Protein AF-A0A286P3H5-F1 (afdb_monomer)

Nearest PDB structures (foldseek):
  5l8b-assembly4_V  TM=8.745E-01  e=6.178E-01  Rhodospirillum rubrum
  5l8b-assembly1_J  TM=8.787E-01  e=6.178E-01  Rhodospirillum rubrum
  5l8f-assembly1_C  TM=8.659E-01  e=7.468E-01  Rhodospirillum rubrum ATCC 11170
  5l8b-assembly1_E  TM=6.119E-01  e=4.503E-01  Rhodospirillum rubrum
  2rbd-assembly1_A  TM=9.149E-01  e=8.797E+00  Halalkalibacterium halodurans C-125

Radius of gyration: 22.31 Å; Cα contacts (8 Å, |Δi|>4): 146; chains: 1; bounding box: 86×31×48 Å

Organism: NCBI:txid1432792

Structure (mmCIF, N/CA/C/O backbone):
data_A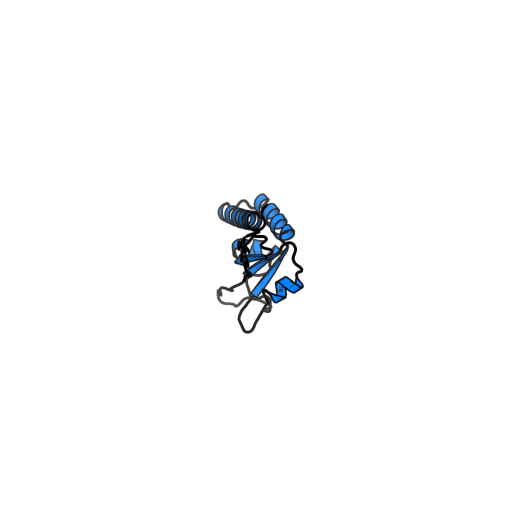F-A0A286P3H5-F1
#
_entry.id   AF-A0A286P3H5-F1
#
loop_
_atom_site.group_PDB
_atom_site.id
_atom_site.type_symbol
_atom_site.label_atom_id
_atom_site.label_alt_id
_atom_site.label_comp_id
_atom_site.label_asym_id
_atom_site.label_entity_id
_atom_site.label_seq_id
_atom_site.pdbx_PDB_ins_code
_atom_site.Cartn_x
_atom_site.Cartn_y
_atom_site.Cartn_z
_atom_site.occupancy
_atom_site.B_iso_or_equiv
_atom_site.auth_seq_id
_atom_site.auth_comp_id
_atom_site.auth_asym_id
_atom_site.auth_atom_id
_atom_site.pdbx_PDB_model_num
ATOM 1 N N . MET A 1 1 ? -66.984 -16.367 -30.288 1.00 39.75 1 MET A N 1
ATOM 2 C CA . MET A 1 1 ? -65.659 -17.028 -30.339 1.00 39.75 1 MET A CA 1
ATOM 3 C C . MET A 1 1 ? -64.670 -16.082 -29.665 1.00 39.75 1 MET A C 1
ATOM 5 O O . MET A 1 1 ? -64.320 -15.086 -30.267 1.00 39.75 1 MET A O 1
ATOM 9 N N . PHE A 1 2 ? -64.564 -16.066 -28.336 1.00 42.81 2 PHE A N 1
ATOM 10 C CA . PHE A 1 2 ? -63.685 -16.887 -27.485 1.00 42.81 2 PHE A CA 1
ATOM 11 C C . PHE A 1 2 ? -62.208 -16.930 -27.914 1.00 42.81 2 PHE A C 1
ATOM 13 O O . PHE A 1 2 ? -61.907 -17.508 -28.953 1.00 42.81 2 PHE A O 1
ATOM 20 N N . ARG A 1 3 ? -61.351 -16.483 -26.972 1.00 43.59 3 ARG A N 1
ATOM 21 C CA . ARG A 1 3 ? -59.887 -16.677 -26.826 1.00 43.59 3 ARG A CA 1
ATOM 22 C C . ARG A 1 3 ? -59.039 -15.642 -27.594 1.00 43.59 3 ARG A C 1
ATOM 24 O O . ARG A 1 3 ? -59.252 -15.450 -28.774 1.00 43.59 3 ARG A O 1
ATOM 31 N N . SER A 1 4 ? -58.109 -14.894 -27.001 1.00 47.81 4 SER A N 1
ATOM 32 C CA . SER A 1 4 ? -57.276 -15.182 -25.831 1.00 47.81 4 SER A CA 1
ATOM 33 C C . SER A 1 4 ? -56.904 -13.916 -25.054 1.00 47.81 4 SER A C 1
ATOM 35 O O . SER A 1 4 ? -56.415 -12.938 -25.609 1.00 47.81 4 SER A O 1
ATOM 37 N N . LEU A 1 5 ? -57.101 -14.010 -23.743 1.00 53.81 5 LEU A N 1
ATOM 38 C CA . LEU A 1 5 ? -56.488 -13.213 -22.692 1.00 53.81 5 LEU A CA 1
ATOM 39 C C . LEU A 1 5 ? -55.072 -13.773 -22.448 1.00 53.81 5 LEU A C 1
ATOM 41 O O . LEU A 1 5 ? -54.955 -14.928 -22.049 1.00 53.81 5 LEU A O 1
ATOM 45 N N . ILE A 1 6 ? -54.017 -12.995 -22.692 1.00 55.25 6 ILE A N 1
ATOM 46 C CA . ILE A 1 6 ? -52.644 -13.241 -22.199 1.00 55.25 6 ILE A CA 1
ATOM 47 C C . ILE A 1 6 ? -52.098 -11.843 -21.867 1.00 55.25 6 ILE A C 1
ATOM 49 O O . ILE A 1 6 ? -51.765 -11.082 -22.765 1.00 55.25 6 ILE A O 1
ATOM 53 N N . LEU A 1 7 ? -52.317 -11.306 -20.666 1.00 52.59 7 LEU A N 1
ATOM 54 C CA . LEU A 1 7 ? -51.535 -11.542 -19.446 1.00 52.59 7 LEU A CA 1
ATOM 55 C C . LEU A 1 7 ? -50.016 -11.481 -19.687 1.00 52.59 7 LEU A C 1
ATOM 57 O O . LEU A 1 7 ? -49.347 -12.506 -19.716 1.00 52.59 7 LEU A O 1
ATOM 61 N N . SER A 1 8 ? -49.475 -10.267 -19.800 1.00 54.78 8 SER A N 1
ATOM 62 C CA . SER A 1 8 ? -48.034 -10.020 -19.663 1.00 54.78 8 SER A CA 1
ATOM 63 C C . SER A 1 8 ? -47.781 -9.188 -18.409 1.00 54.78 8 SER A C 1
ATOM 65 O O . SER A 1 8 ? -47.544 -7.985 -18.467 1.00 54.78 8 SER A O 1
ATOM 67 N N . ILE A 1 9 ? -47.876 -9.858 -17.260 1.00 64.38 9 ILE A N 1
ATOM 68 C CA . ILE A 1 9 ? -47.246 -9.442 -16.005 1.00 64.38 9 ILE A CA 1
ATOM 69 C C . ILE A 1 9 ? -45.942 -10.236 -15.895 1.00 64.38 9 ILE A C 1
ATOM 71 O O . ILE A 1 9 ? -45.984 -11.449 -15.718 1.00 64.38 9 ILE A O 1
ATOM 75 N N . ALA A 1 10 ? -44.807 -9.547 -16.000 1.00 57.28 10 ALA A N 1
ATOM 76 C CA . ALA A 1 10 ? -43.493 -9.936 -15.469 1.00 57.28 10 ALA A CA 1
ATOM 77 C C . ALA A 1 10 ? -42.581 -8.704 -15.627 1.00 57.28 10 ALA A C 1
ATOM 79 O O . ALA A 1 10 ? -42.131 -8.393 -16.723 1.00 57.28 10 ALA A O 1
ATOM 80 N N . ILE A 1 11 ? -42.523 -7.790 -14.656 1.00 63.09 11 ILE A N 1
ATOM 81 C CA . ILE A 1 11 ? -41.584 -7.813 -13.522 1.00 63.09 11 ILE A CA 1
ATOM 82 C C . ILE A 1 11 ? -40.177 -8.249 -13.953 1.00 63.09 11 ILE A C 1
ATOM 8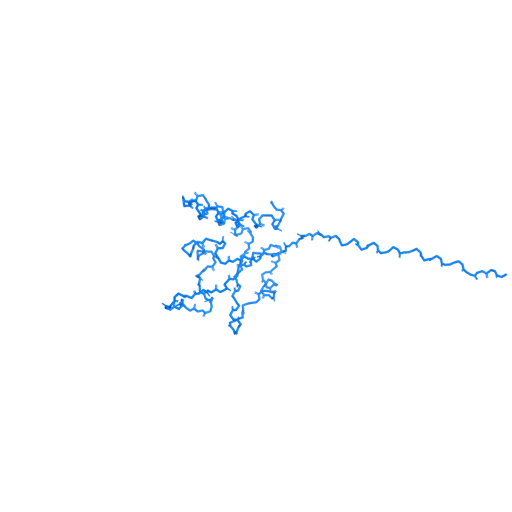4 O O . ILE A 1 11 ? -39.850 -9.427 -13.901 1.00 63.09 11 ILE A O 1
ATOM 88 N N . LEU A 1 12 ? -39.324 -7.274 -14.265 1.00 54.59 12 LEU A N 1
ATOM 89 C CA . LEU A 1 12 ? -37.901 -7.339 -13.932 1.00 54.59 12 LEU A CA 1
ATOM 90 C C . LEU A 1 12 ? -37.519 -6.008 -13.293 1.00 54.59 12 LEU A C 1
ATOM 92 O O . LEU A 1 12 ? -37.033 -5.072 -13.922 1.00 54.5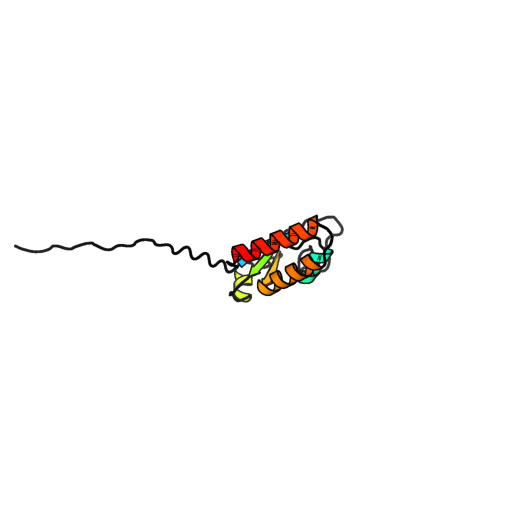9 12 LEU A O 1
ATOM 96 N N . ILE A 1 13 ? -37.818 -5.942 -12.000 1.00 56.38 13 ILE A N 1
ATOM 97 C CA . ILE A 1 13 ? -37.207 -5.014 -11.060 1.00 56.38 13 ILE A CA 1
ATOM 98 C C . ILE A 1 13 ? -35.704 -5.280 -11.154 1.00 56.38 13 ILE A C 1
ATOM 100 O O . ILE A 1 13 ? -35.213 -6.297 -10.666 1.00 56.38 13 ILE A O 1
ATOM 104 N N . TYR A 1 14 ? -34.979 -4.394 -11.833 1.00 51.72 14 TYR A N 1
ATOM 105 C CA . TYR A 1 14 ? -33.525 -4.320 -11.765 1.00 51.72 14 TYR A CA 1
ATOM 106 C C . TYR A 1 14 ? -33.143 -3.829 -10.362 1.00 51.72 14 TYR A C 1
ATOM 108 O O . TYR A 1 14 ? -32.724 -2.693 -10.160 1.00 51.72 14 TYR A O 1
ATOM 116 N N . SER A 1 15 ? -33.304 -4.687 -9.358 1.00 46.69 15 SER A N 1
ATOM 117 C CA . SER A 1 15 ? -32.567 -4.541 -8.112 1.00 46.69 15 SER A CA 1
ATOM 118 C C . SER A 1 15 ? -31.140 -4.981 -8.401 1.00 46.69 15 SER A C 1
ATOM 120 O O . SER A 1 15 ? -30.767 -6.129 -8.171 1.00 46.69 15 SER A O 1
ATOM 122 N N . CYS A 1 16 ? -30.320 -4.056 -8.903 1.00 47.84 16 CYS A N 1
ATOM 123 C CA . CYS A 1 16 ? -28.896 -4.130 -8.616 1.00 47.84 16 CYS A CA 1
ATOM 124 C C . CYS A 1 16 ? -28.770 -4.057 -7.094 1.00 47.84 16 CYS A C 1
ATOM 126 O O . CYS A 1 16 ? -28.788 -2.979 -6.502 1.00 47.84 16 CYS A O 1
ATOM 128 N N . SER A 1 17 ? -28.693 -5.223 -6.454 1.00 45.50 17 SER A N 1
ATOM 129 C CA . SER A 1 17 ? -28.087 -5.357 -5.141 1.00 45.50 17 SER A CA 1
ATOM 130 C C . SER A 1 17 ? -26.669 -4.826 -5.289 1.00 45.50 17 SER A C 1
ATOM 132 O O . SER A 1 17 ? -25.768 -5.538 -5.729 1.00 45.50 17 SER A O 1
ATOM 134 N N . ASN A 1 18 ? -26.484 -3.544 -4.986 1.00 47.72 18 ASN A N 1
ATOM 135 C CA . ASN A 1 18 ? -25.185 -2.900 -4.909 1.00 47.72 18 ASN A CA 1
ATOM 136 C C . ASN A 1 18 ? -24.522 -3.378 -3.608 1.00 47.72 18 ASN A C 1
ATOM 138 O O . ASN A 1 18 ? -24.233 -2.597 -2.705 1.00 47.72 18 ASN A O 1
ATOM 142 N N . SER A 1 19 ? -24.363 -4.697 -3.459 1.00 50.72 19 SER A N 1
ATOM 143 C CA . SER A 1 19 ? -23.510 -5.267 -2.433 1.00 50.72 19 SER A CA 1
ATOM 144 C C . SER A 1 19 ? -22.102 -4.864 -2.832 1.00 50.72 19 SER A C 1
ATOM 146 O O . SER A 1 19 ? -21.484 -5.497 -3.688 1.00 50.72 19 SER A O 1
ATOM 148 N N . ASN A 1 20 ? -21.648 -3.747 -2.273 1.00 56.00 20 ASN A N 1
ATOM 149 C CA . ASN A 1 20 ? -20.355 -3.127 -2.520 1.00 56.00 20 ASN A CA 1
ATOM 150 C C . ASN A 1 20 ? -19.249 -3.979 -1.862 1.00 56.00 20 ASN A C 1
ATOM 152 O O . ASN A 1 20 ? -18.491 -3.512 -1.020 1.00 56.00 20 ASN A O 1
ATOM 156 N N . ASN A 1 21 ? -19.205 -5.274 -2.191 1.00 62.56 21 ASN A N 1
ATOM 157 C CA . ASN A 1 21 ? -18.132 -6.189 -1.831 1.00 62.56 21 ASN A CA 1
ATOM 158 C C . ASN A 1 21 ? -16.958 -5.885 -2.758 1.00 62.56 21 ASN A C 1
ATOM 160 O O . ASN A 1 21 ? -16.692 -6.607 -3.721 1.00 62.56 21 ASN A O 1
ATOM 164 N N . GLN A 1 22 ? -16.286 -4.765 -2.499 1.00 83.56 22 GLN A N 1
ATOM 165 C CA . GLN A 1 22 ? -15.007 -4.499 -3.131 1.00 83.56 22 GLN A CA 1
ATOM 166 C C . GLN A 1 22 ? -14.005 -5.506 -2.572 1.00 83.56 22 GLN A C 1
ATOM 168 O O . GLN A 1 22 ? -13.777 -5.571 -1.368 1.00 83.56 22 GLN A O 1
ATOM 173 N N . ASN A 1 23 ? -13.438 -6.333 -3.447 1.00 93.62 23 ASN A N 1
ATOM 174 C CA . ASN A 1 23 ? -12.408 -7.304 -3.069 1.00 93.62 23 ASN A CA 1
ATOM 175 C C . ASN A 1 23 ? -10.999 -6.720 -3.200 1.00 93.62 23 ASN A C 1
ATOM 177 O O . ASN A 1 23 ? -10.032 -7.346 -2.768 1.00 93.62 23 ASN A O 1
ATOM 181 N N . THR A 1 24 ? -10.878 -5.529 -3.789 1.00 97.31 24 THR A N 1
ATOM 182 C CA . THR A 1 24 ? -9.614 -4.825 -3.978 1.00 97.31 24 THR A CA 1
ATOM 183 C C . THR A 1 24 ? -9.763 -3.324 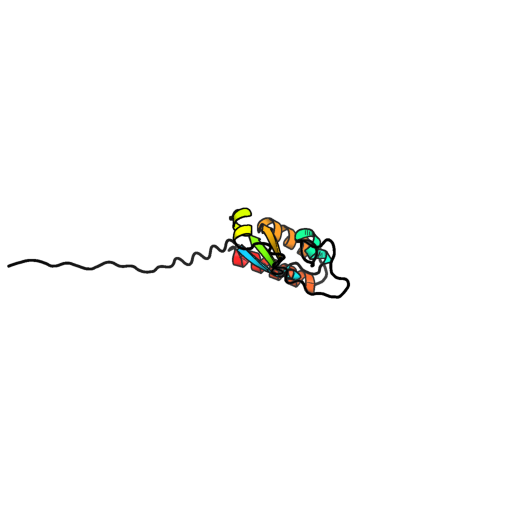-3.747 1.00 97.31 24 THR A C 1
ATOM 185 O O . THR A 1 24 ? -10.825 -2.751 -3.969 1.00 97.31 24 THR A O 1
ATOM 188 N N . LEU A 1 25 ? -8.671 -2.688 -3.328 1.00 97.88 25 LEU A N 1
ATOM 189 C CA . LEU A 1 25 ? -8.515 -1.244 -3.192 1.00 97.88 25 LEU A CA 1
ATOM 190 C C . LEU A 1 25 ? -7.144 -0.855 -3.745 1.00 97.88 25 LEU A C 1
ATOM 192 O O . LEU A 1 25 ? -6.141 -1.448 -3.361 1.00 97.88 25 LEU A O 1
ATOM 196 N N . VAL A 1 26 ? -7.088 0.150 -4.618 1.00 98.31 26 VAL A N 1
ATOM 197 C CA . VAL A 1 26 ? -5.822 0.658 -5.166 1.00 98.31 26 VAL A CA 1
ATOM 198 C C . VAL A 1 26 ? -5.427 1.945 -4.448 1.00 98.31 26 VAL A C 1
ATOM 200 O O . VAL A 1 26 ? -6.206 2.897 -4.370 1.00 98.31 26 VAL A O 1
ATOM 203 N N . LEU A 1 27 ? -4.204 1.965 -3.932 1.00 98.56 27 LEU A N 1
ATOM 204 C CA . LEU A 1 27 ? -3.587 3.065 -3.198 1.00 98.56 27 LEU A CA 1
ATOM 205 C C . LEU A 1 27 ? -2.310 3.528 -3.903 1.00 98.56 27 LEU A C 1
ATOM 207 O O . LEU A 1 27 ? -1.754 2.806 -4.737 1.00 98.56 27 LEU A O 1
ATOM 211 N N . SER A 1 28 ? -1.838 4.731 -3.583 1.00 98.38 28 SER A N 1
ATOM 212 C CA . SER A 1 28 ? -0.497 5.149 -3.997 1.00 98.38 28 SER A CA 1
ATOM 213 C C . SER A 1 28 ? 0.554 4.587 -3.044 1.00 98.38 28 SER A C 1
ATOM 215 O O . SER A 1 28 ? 0.272 4.289 -1.885 1.00 98.38 28 SER A O 1
ATOM 217 N N . TYR A 1 29 ? 1.799 4.494 -3.509 1.00 98.31 29 TYR A N 1
ATOM 218 C CA . TYR A 1 29 ? 2.933 4.160 -2.647 1.00 98.31 29 TYR A CA 1
ATOM 219 C C . TYR A 1 29 ? 3.010 5.058 -1.396 1.00 98.31 29 TYR A C 1
ATOM 221 O O . TYR A 1 29 ? 3.142 4.578 -0.273 1.00 98.31 29 TYR A O 1
ATOM 229 N N . SER A 1 30 ? 2.824 6.369 -1.584 1.00 97.50 30 SER A N 1
ATOM 230 C CA . SER A 1 30 ? 2.889 7.375 -0.518 1.00 97.50 30 SER A CA 1
ATOM 231 C C . SER A 1 30 ? 1.800 7.249 0.552 1.00 97.50 30 SER A C 1
ATOM 233 O O . SER A 1 30 ? 1.948 7.828 1.627 1.00 97.50 30 SER A O 1
ATOM 235 N N . ASP A 1 31 ? 0.708 6.522 0.284 1.00 98.44 31 ASP A N 1
ATOM 236 C CA . ASP A 1 31 ? -0.327 6.249 1.290 1.00 98.44 31 ASP A CA 1
ATOM 237 C C . ASP A 1 31 ? 0.245 5.405 2.454 1.00 98.44 31 ASP A C 1
ATOM 239 O O . ASP A 1 31 ? -0.261 5.464 3.574 1.00 98.44 31 ASP A O 1
ATOM 243 N N . PHE A 1 32 ? 1.352 4.686 2.238 1.00 98.31 32 PHE A N 1
ATOM 244 C CA . PHE A 1 32 ? 2.079 3.927 3.267 1.00 98.31 32 PHE A CA 1
ATOM 245 C C . PHE A 1 32 ? 3.165 4.746 3.987 1.00 98.31 32 PHE A C 1
ATOM 247 O O . PHE A 1 32 ? 3.941 4.205 4.774 1.00 98.31 32 PHE A O 1
ATOM 254 N N . GLY A 1 33 ? 3.199 6.064 3.766 1.00 96.81 33 GLY A N 1
ATOM 255 C CA . GLY A 1 33 ? 4.137 6.978 4.409 1.00 96.81 33 GLY A CA 1
ATOM 256 C C . GLY A 1 33 ? 5.439 7.180 3.621 1.00 96.81 33 GLY A C 1
ATOM 257 O O . GLY A 1 33 ? 5.511 6.866 2.433 1.00 96.81 33 GLY A O 1
ATOM 258 N N . PRO A 1 34 ? 6.471 7.777 4.248 1.00 96.69 34 PRO A N 1
ATOM 259 C CA . PRO A 1 34 ? 7.763 7.996 3.603 1.00 96.69 34 PRO A CA 1
ATOM 260 C C . PRO A 1 34 ? 8.462 6.670 3.280 1.00 96.69 34 PRO A C 1
ATOM 262 O O . PRO A 1 34 ? 8.238 5.671 3.961 1.00 96.69 34 PRO A O 1
ATOM 265 N N . GLN A 1 35 ? 9.381 6.699 2.308 1.00 95.56 35 GLN A N 1
ATOM 266 C CA . GLN A 1 35 ? 10.176 5.552 1.844 1.00 95.56 35 GLN A CA 1
ATOM 267 C C . GLN A 1 35 ? 10.693 4.651 2.975 1.00 95.56 35 GLN A C 1
ATOM 269 O O . GLN A 1 35 ? 10.562 3.436 2.893 1.00 95.56 35 GLN A O 1
ATOM 274 N N . VAL A 1 36 ? 11.259 5.232 4.037 1.00 95.75 36 VAL A N 1
ATOM 275 C CA . VAL A 1 36 ? 11.839 4.480 5.167 1.00 95.75 36 VAL A CA 1
ATOM 276 C C . VAL A 1 36 ? 10.825 3.629 5.937 1.00 95.75 36 VAL A C 1
ATOM 278 O O . VAL A 1 36 ? 11.223 2.657 6.556 1.00 95.75 36 VAL A O 1
ATOM 281 N N . ILE A 1 37 ? 9.537 3.975 5.880 1.00 97.00 37 ILE A N 1
ATOM 282 C CA . ILE A 1 37 ? 8.444 3.191 6.467 1.00 97.00 37 ILE A CA 1
ATOM 283 C C . ILE A 1 37 ? 7.850 2.291 5.386 1.00 97.00 37 ILE A C 1
ATOM 285 O O . ILE A 1 37 ? 7.891 1.073 5.499 1.00 97.00 37 ILE A O 1
ATOM 289 N N . ALA A 1 38 ? 7.367 2.880 4.290 1.00 97.88 38 ALA A N 1
ATOM 290 C CA . ALA A 1 38 ? 6.675 2.153 3.229 1.00 97.88 38 ALA A CA 1
ATOM 291 C C . ALA A 1 38 ? 7.483 0.951 2.702 1.00 97.88 38 ALA A C 1
ATOM 293 O O . ALA A 1 38 ? 6.937 -0.138 2.507 1.00 97.88 38 ALA A O 1
ATOM 294 N N . SER A 1 39 ? 8.799 1.114 2.541 1.00 97.69 39 SER A N 1
ATOM 295 C CA . SER A 1 39 ? 9.659 0.070 1.980 1.00 97.69 39 SER A CA 1
ATOM 296 C C . SER A 1 39 ? 9.734 -1.214 2.805 1.00 97.69 39 SER A C 1
ATOM 298 O O . SER A 1 39 ? 9.994 -2.269 2.228 1.00 97.69 39 SER A O 1
ATOM 300 N N . GLU A 1 40 ? 9.433 -1.166 4.104 1.00 98.12 40 GLU A N 1
ATOM 301 C CA . GLU A 1 40 ? 9.428 -2.351 4.968 1.00 98.12 40 GLU A CA 1
ATOM 302 C C . GLU A 1 40 ? 8.350 -3.370 4.567 1.00 98.12 40 GLU A C 1
ATOM 304 O O . GLU A 1 40 ? 8.530 -4.566 4.787 1.00 98.12 40 GLU A O 1
ATOM 309 N N . ILE A 1 41 ? 7.235 -2.913 3.982 1.00 98.44 41 ILE A N 1
ATOM 310 C CA . ILE A 1 41 ? 6.091 -3.774 3.644 1.00 98.44 41 ILE A CA 1
ATOM 311 C C . ILE A 1 41 ? 5.796 -3.842 2.151 1.00 98.44 41 ILE A C 1
ATOM 313 O O . ILE A 1 41 ? 5.368 -4.884 1.654 1.00 98.44 41 ILE A O 1
ATOM 317 N N . ILE A 1 42 ? 6.024 -2.751 1.422 1.00 98.31 42 ILE A N 1
ATOM 318 C CA . ILE A 1 42 ? 5.755 -2.693 -0.014 1.00 98.31 42 ILE A CA 1
ATOM 319 C C . ILE A 1 42 ? 7.031 -2.580 -0.844 1.00 98.31 42 ILE A C 1
ATOM 321 O O . ILE A 1 42 ? 6.916 -2.506 -2.057 1.00 98.31 42 ILE A O 1
ATOM 325 N N . GLY A 1 43 ? 8.235 -2.626 -0.265 1.00 97.88 43 GLY A N 1
ATOM 326 C CA . GLY A 1 43 ? 9.502 -2.529 -1.006 1.00 97.88 43 GLY A CA 1
ATOM 327 C C . GLY A 1 43 ? 9.815 -1.108 -1.486 1.00 97.88 43 GLY A C 1
ATOM 328 O O . GLY A 1 43 ? 9.037 -0.197 -1.271 1.00 97.88 43 GLY A O 1
ATOM 329 N N . MET A 1 44 ? 10.941 -0.887 -2.159 1.00 97.31 44 MET A N 1
ATOM 330 C CA . MET A 1 44 ? 11.470 0.461 -2.458 1.00 97.31 44 MET A CA 1
ATOM 331 C C . MET A 1 44 ? 10.628 1.275 -3.461 1.00 97.31 44 MET A C 1
ATOM 333 O O . MET A 1 44 ? 10.096 0.696 -4.397 1.00 97.31 44 MET A O 1
ATOM 337 N N . GLU A 1 45 ? 10.561 2.608 -3.346 1.00 96.31 45 GLU A N 1
ATOM 338 C CA . GLU A 1 45 ? 9.913 3.535 -4.308 1.00 96.31 45 GLU A CA 1
ATOM 339 C C . GLU A 1 45 ? 10.656 3.691 -5.657 1.00 96.31 45 GLU A C 1
ATOM 341 O O . GLU A 1 45 ? 10.890 4.792 -6.139 1.00 96.31 45 GLU A O 1
ATOM 346 N N . TRP A 1 46 ? 11.045 2.581 -6.276 1.00 96.81 46 TRP A N 1
ATOM 347 C CA . TRP A 1 46 ? 11.447 2.485 -7.683 1.00 96.81 46 TRP A CA 1
ATOM 348 C C . TRP A 1 46 ? 10.829 1.235 -8.303 1.00 96.81 46 TRP A C 1
ATOM 350 O O . TRP A 1 46 ? 10.284 0.400 -7.579 1.00 96.81 46 TRP A O 1
ATOM 360 N N . TRP A 1 47 ? 10.884 1.094 -9.627 1.00 97.31 47 TRP A N 1
ATOM 361 C CA . TRP A 1 47 ? 10.240 -0.032 -10.299 1.00 97.31 47 TRP A CA 1
ATOM 362 C C . TRP A 1 47 ? 10.726 -1.384 -9.772 1.00 97.31 47 TRP A C 1
ATOM 364 O O . TRP A 1 47 ? 11.926 -1.616 -9.657 1.00 97.31 47 TRP A O 1
ATOM 374 N N . GLN A 1 48 ? 9.799 -2.304 -9.497 1.00 97.06 48 GLN A N 1
ATOM 375 C CA . GLN A 1 48 ? 10.113 -3.602 -8.883 1.00 97.06 48 GLN A CA 1
ATOM 376 C C . GLN A 1 48 ? 11.027 -4.508 -9.733 1.00 97.06 48 GLN A C 1
ATOM 378 O O . GLN A 1 48 ? 11.595 -5.463 -9.209 1.00 97.06 48 GLN A O 1
ATOM 383 N N . TRP A 1 49 ? 11.176 -4.223 -11.032 1.00 96.62 49 TRP A N 1
ATOM 384 C CA . TRP A 1 49 ? 12.103 -4.918 -11.937 1.00 96.62 49 TRP A CA 1
ATOM 385 C C . TRP A 1 49 ? 13.506 -4.291 -11.985 1.00 96.62 49 TRP A C 1
ATOM 387 O O . TRP A 1 49 ? 14.413 -4.867 -12.583 1.00 96.62 49 TRP A O 1
ATOM 397 N N . GLN A 1 50 ? 13.710 -3.127 -11.364 1.00 95.50 50 GLN A N 1
ATOM 398 C CA . GLN A 1 50 ? 15.016 -2.478 -11.269 1.00 95.50 50 GLN A CA 1
ATOM 399 C C . GLN A 1 50 ? 15.749 -2.899 -9.990 1.00 95.50 50 GLN A C 1
ATOM 401 O O . GLN A 1 50 ? 15.158 -3.041 -8.920 1.00 95.50 50 GLN A O 1
ATOM 406 N N . SER A 1 51 ? 17.070 -3.055 -10.087 1.00 94.06 51 SER A N 1
ATOM 407 C CA . SER A 1 51 ? 17.931 -3.360 -8.935 1.00 94.06 51 SER A CA 1
ATOM 408 C C . SER A 1 51 ? 18.184 -2.146 -8.035 1.00 94.06 51 SER A C 1
ATOM 410 O O . SER A 1 51 ? 18.504 -2.304 -6.858 1.00 94.06 51 SER A O 1
ATOM 412 N N . HIS A 1 52 ? 18.039 -0.938 -8.574 1.00 93.38 52 HIS A N 1
ATOM 413 C CA . HIS A 1 52 ? 18.189 0.330 -7.872 1.00 93.38 52 HIS A CA 1
ATOM 414 C C . HIS A 1 52 ? 17.337 1.408 -8.550 1.00 93.38 52 HIS A C 1
ATOM 416 O O . HIS A 1 52 ? 16.986 1.288 -9.723 1.00 93.38 52 HIS A O 1
ATOM 422 N N . GLY A 1 53 ? 17.054 2.492 -7.828 1.00 91.31 53 GLY A N 1
ATOM 423 C CA . GLY A 1 53 ? 16.453 3.685 -8.416 1.00 91.31 53 GLY A CA 1
ATOM 424 C C . GLY A 1 53 ? 17.429 4.441 -9.318 1.00 91.31 53 GLY A C 1
ATOM 425 O O . GLY A 1 53 ? 18.649 4.269 -9.259 1.00 91.31 53 GLY A O 1
ATOM 426 N N . GLU A 1 54 ? 16.890 5.304 -10.164 1.00 89.94 54 GLU A N 1
ATOM 427 C CA . GLU A 1 54 ? 17.666 6.244 -10.966 1.00 89.94 54 GLU A CA 1
ATOM 428 C C . GLU A 1 54 ? 18.481 7.222 -10.107 1.00 89.94 54 GLU A C 1
ATOM 430 O O . GLU A 1 54 ? 18.072 7.637 -9.024 1.00 89.94 54 GLU A O 1
ATOM 435 N N . SER A 1 55 ? 19.644 7.640 -10.618 1.00 88.81 55 SER A N 1
ATOM 436 C CA . SER A 1 55 ? 20.521 8.604 -9.934 1.00 88.81 55 SER A CA 1
ATOM 437 C C . SER A 1 55 ? 19.926 10.011 -9.841 1.00 88.81 55 SER A C 1
ATOM 439 O O . SER A 1 55 ? 20.410 10.839 -9.072 1.00 88.81 55 SER A O 1
ATOM 441 N N . ARG A 1 56 ? 18.910 10.310 -10.657 1.00 90.19 56 ARG A N 1
ATOM 442 C CA . ARG A 1 56 ? 18.165 11.568 -10.612 1.00 90.19 56 ARG A CA 1
ATOM 443 C C . ARG A 1 56 ? 16.854 11.348 -9.858 1.00 90.19 56 ARG A C 1
ATOM 445 O O . ARG A 1 56 ? 16.304 10.253 -9.936 1.00 90.19 56 ARG A O 1
ATOM 452 N N . PRO A 1 57 ? 16.328 12.372 -9.163 1.00 86.62 57 PRO A N 1
ATOM 453 C CA . PRO A 1 57 ? 15.003 12.292 -8.568 1.00 86.62 57 PRO A CA 1
ATOM 454 C C . PRO A 1 57 ? 13.949 12.005 -9.640 1.00 86.62 57 PRO A C 1
ATOM 456 O O . PRO A 1 57 ? 13.612 12.875 -10.444 1.00 86.62 57 PRO A O 1
ATOM 459 N N . THR A 1 58 ? 13.431 10.783 -9.627 1.00 90.88 58 THR A N 1
ATOM 460 C CA . THR A 1 58 ? 12.391 10.313 -10.540 1.00 90.88 58 THR A CA 1
ATOM 461 C C . THR A 1 58 ? 11.196 9.871 -9.712 1.00 90.88 58 THR A C 1
ATOM 463 O O . THR A 1 58 ? 11.344 9.216 -8.681 1.00 90.88 58 THR A O 1
ATOM 466 N N . LYS A 1 59 ? 9.997 10.260 -10.149 1.00 92.31 59 LYS A N 1
ATOM 467 C CA . LYS A 1 59 ? 8.749 9.819 -9.532 1.00 92.31 59 LYS A CA 1
ATOM 468 C C . LYS A 1 59 ? 8.261 8.568 -10.249 1.00 92.31 59 LYS A C 1
ATOM 470 O O . LYS A 1 59 ? 7.933 8.629 -11.431 1.00 92.31 59 LYS A O 1
ATOM 475 N N . TYR A 1 60 ? 8.177 7.469 -9.517 1.00 94.94 60 TYR A N 1
ATOM 476 C CA . TYR A 1 60 ? 7.677 6.196 -10.018 1.00 94.94 60 TYR A CA 1
ATOM 477 C C . TYR A 1 60 ? 6.180 6.097 -9.729 1.00 94.94 60 TYR A C 1
ATOM 479 O O . TYR A 1 60 ? 5.742 6.334 -8.602 1.00 94.94 60 TYR A O 1
ATOM 487 N N . ASP A 1 61 ? 5.375 5.771 -10.740 1.00 96.06 61 ASP A N 1
ATOM 488 C CA . ASP A 1 61 ? 3.934 5.570 -10.564 1.00 96.06 61 ASP A CA 1
ATOM 489 C C . ASP A 1 61 ? 3.624 4.167 -10.030 1.00 96.06 61 ASP A C 1
ATOM 491 O O . ASP A 1 61 ? 3.087 3.305 -10.721 1.00 96.06 61 ASP A O 1
ATOM 495 N N . ILE A 1 62 ? 4.014 3.930 -8.780 1.00 98.38 62 ILE A N 1
ATOM 496 C CA . ILE A 1 62 ? 3.790 2.661 -8.094 1.00 98.38 62 ILE A CA 1
ATOM 497 C C . ILE A 1 62 ? 2.419 2.684 -7.424 1.00 98.38 62 ILE A C 1
ATOM 499 O O . ILE A 1 62 ? 2.085 3.595 -6.652 1.00 98.38 62 ILE A O 1
ATOM 503 N N . LYS A 1 63 ? 1.632 1.643 -7.687 1.00 98.56 63 LYS A N 1
ATOM 504 C CA . LYS A 1 63 ? 0.318 1.427 -7.085 1.00 98.56 63 LYS A CA 1
ATOM 505 C C . LYS A 1 63 ? 0.355 0.230 -6.145 1.00 98.56 63 LYS A C 1
ATOM 507 O O . LYS A 1 63 ? 0.968 -0.792 -6.442 1.00 98.56 63 LYS A O 1
ATOM 512 N N . VAL A 1 64 ? -0.353 0.326 -5.027 1.00 98.75 64 VAL A N 1
ATOM 513 C CA . VAL A 1 64 ? -0.495 -0.769 -4.062 1.00 98.75 64 VAL A CA 1
ATOM 514 C C . VAL A 1 64 ? -1.933 -1.260 -4.087 1.00 98.75 64 VAL A C 1
ATOM 516 O O . VAL A 1 64 ? -2.861 -0.514 -3.788 1.00 98.75 64 VAL A O 1
ATOM 519 N N . VAL A 1 65 ? -2.120 -2.519 -4.457 1.00 98.69 65 VAL A N 1
ATOM 520 C CA . VAL A 1 65 ? -3.404 -3.209 -4.470 1.00 98.69 65 VAL A CA 1
ATOM 521 C C . VAL A 1 65 ? -3.576 -3.939 -3.150 1.00 98.69 65 VAL A C 1
ATOM 523 O O . VAL A 1 65 ? -2.938 -4.964 -2.897 1.00 98.69 65 VAL A O 1
ATOM 526 N N . ILE A 1 66 ? -4.471 -3.417 -2.323 1.00 98.56 66 ILE A N 1
ATOM 527 C CA . ILE A 1 66 ? -4.955 -4.108 -1.136 1.00 98.56 66 ILE A CA 1
ATOM 528 C C . ILE A 1 66 ? -6.035 -5.073 -1.575 1.00 98.56 66 ILE A C 1
ATOM 530 O O . ILE A 1 66 ? -6.961 -4.658 -2.266 1.00 98.56 66 ILE A O 1
ATOM 534 N N . TYR A 1 67 ? -5.931 -6.342 -1.198 1.00 97.81 67 TYR A N 1
ATOM 535 C CA . TYR A 1 67 ? -6.911 -7.353 -1.582 1.00 97.81 67 TYR A CA 1
ATOM 536 C C . TYR A 1 67 ? -7.470 -8.106 -0.377 1.00 97.81 67 TYR A C 1
ATOM 538 O O . TYR A 1 67 ? -6.792 -8.307 0.629 1.00 97.81 67 TYR A O 1
ATOM 546 N N . ASN A 1 68 ? -8.732 -8.513 -0.486 1.00 96.88 68 ASN A N 1
ATOM 547 C CA . ASN A 1 68 ? -9.493 -9.180 0.562 1.00 96.88 68 ASN A CA 1
ATOM 548 C C . ASN A 1 68 ? -10.393 -10.244 -0.069 1.00 96.88 68 ASN A C 1
ATOM 550 O O . ASN A 1 68 ? -11.122 -9.950 -1.014 1.00 96.88 68 ASN A O 1
ATOM 554 N N . LYS A 1 69 ? -10.372 -11.469 0.471 1.00 94.50 69 LYS A N 1
ATOM 555 C CA . LYS A 1 69 ? -11.252 -12.579 0.041 1.00 94.50 69 LYS A CA 1
ATOM 556 C C . LYS A 1 69 ? -11.186 -12.900 -1.467 1.00 94.50 69 LYS A C 1
ATOM 558 O O . LYS A 1 69 ? -12.139 -13.425 -2.036 1.00 94.50 69 LYS A O 1
ATOM 563 N N . ILE A 1 70 ? -10.054 -12.618 -2.109 1.00 95.38 70 ILE A N 1
ATOM 564 C CA . ILE A 1 70 ? -9.752 -12.975 -3.498 1.00 95.38 70 ILE A CA 1
ATOM 565 C C . ILE A 1 70 ? -8.345 -13.568 -3.566 1.00 95.38 70 ILE A C 1
ATOM 567 O O . ILE A 1 70 ? -7.439 -13.116 -2.868 1.00 95.38 70 ILE A O 1
ATOM 571 N N . ASP A 1 71 ? -8.172 -14.592 -4.399 1.00 96.50 71 ASP A N 1
ATOM 572 C CA . ASP A 1 71 ? -6.871 -15.218 -4.619 1.00 96.50 71 ASP A CA 1
ATOM 573 C C . ASP A 1 71 ? -5.891 -14.269 -5.328 1.00 96.50 71 ASP A C 1
ATOM 575 O O . ASP A 1 71 ? -6.248 -13.571 -6.284 1.00 96.50 71 ASP A O 1
ATOM 579 N N . ILE A 1 72 ? -4.629 -14.288 -4.895 1.00 96.94 72 ILE A N 1
ATOM 580 C CA . ILE A 1 72 ? -3.589 -13.400 -5.419 1.00 96.94 72 ILE A CA 1
ATOM 581 C C . ILE A 1 72 ? -3.332 -13.606 -6.917 1.00 96.94 72 ILE A C 1
ATOM 583 O O . ILE A 1 72 ? -3.011 -12.640 -7.610 1.00 96.94 72 ILE A O 1
ATOM 587 N N . ALA A 1 73 ? -3.501 -14.815 -7.464 1.00 97.81 73 ALA A N 1
ATOM 588 C CA . ALA A 1 73 ? -3.339 -15.028 -8.900 1.00 97.81 73 ALA A CA 1
ATOM 589 C C . ALA A 1 73 ? -4.425 -14.291 -9.694 1.00 97.81 73 ALA A C 1
ATOM 591 O O . ALA A 1 73 ? -4.144 -13.749 -10.762 1.00 97.81 73 ALA A O 1
ATOM 592 N N . ASN A 1 74 ? -5.648 -14.201 -9.164 1.00 97.12 74 ASN A N 1
ATOM 593 C CA . ASN A 1 74 ? -6.712 -13.405 -9.775 1.00 97.12 74 ASN A CA 1
ATOM 594 C C . ASN A 1 74 ? -6.455 -11.902 -9.626 1.00 97.12 74 ASN A C 1
ATOM 596 O O . ASN A 1 74 ? -6.663 -11.160 -10.583 1.00 97.12 74 ASN A O 1
ATOM 600 N N . VAL A 1 75 ? -5.919 -11.455 -8.486 1.00 97.75 75 VAL A N 1
ATOM 601 C CA . VAL A 1 75 ? -5.495 -10.054 -8.309 1.00 97.75 75 VAL A CA 1
ATOM 602 C C . VAL A 1 75 ? -4.429 -9.675 -9.339 1.00 97.75 75 VAL A C 1
ATOM 604 O O . VAL A 1 75 ? -4.573 -8.665 -10.019 1.00 97.75 75 VAL A O 1
ATOM 607 N N . LYS A 1 76 ? -3.405 -10.514 -9.533 1.00 98.06 76 LYS A N 1
ATOM 608 C CA . LYS A 1 76 ? -2.335 -10.289 -10.521 1.00 98.06 76 LYS A CA 1
ATOM 609 C C . LYS A 1 76 ? -2.828 -10.287 -11.970 1.00 98.06 76 LYS A C 1
ATOM 611 O O . LYS A 1 76 ? -2.223 -9.632 -12.810 1.00 98.06 76 LYS A O 1
ATOM 616 N N . LYS A 1 77 ? -3.919 -10.998 -12.278 1.00 97.69 77 LYS A N 1
ATOM 617 C CA . LYS A 1 77 ? -4.570 -10.922 -13.598 1.00 97.69 77 LYS A CA 1
ATOM 618 C C . LYS A 1 77 ? -5.287 -9.588 -13.808 1.00 97.69 77 LYS A C 1
ATOM 620 O O . LYS A 1 77 ? -5.258 -9.066 -14.916 1.00 97.69 77 LYS A O 1
ATOM 625 N N . LEU A 1 78 ? -5.927 -9.053 -12.766 1.00 97.25 78 LEU A N 1
ATOM 626 C CA . LEU A 1 78 ? -6.638 -7.769 -12.819 1.00 97.25 78 LEU A CA 1
ATOM 627 C C . LEU A 1 78 ? -5.683 -6.569 -12.809 1.00 97.25 78 LEU A C 1
ATOM 629 O O . LEU A 1 78 ? -5.947 -5.565 -13.465 1.00 97.25 78 LEU A O 1
ATOM 633 N N . TYR A 1 79 ? -4.572 -6.687 -12.086 1.00 97.81 79 TYR A N 1
ATOM 634 C CA . TYR A 1 79 ? -3.595 -5.624 -11.871 1.00 97.81 79 TYR A CA 1
ATOM 635 C C . TYR A 1 79 ? -2.185 -6.104 -12.234 1.00 97.81 79 TYR A C 1
ATOM 637 O O . TYR A 1 79 ? -1.352 -6.238 -11.347 1.00 97.81 79 TYR A O 1
ATOM 645 N N . PRO A 1 80 ? -1.896 -6.425 -13.505 1.00 98.00 80 PRO A N 1
ATOM 646 C CA . PRO A 1 80 ? -0.624 -7.036 -13.883 1.00 98.00 80 PRO A CA 1
ATOM 647 C C . PRO A 1 80 ? 0.551 -6.058 -13.780 1.00 98.00 80 PRO A C 1
ATOM 649 O O . PRO A 1 80 ? 0.414 -4.875 -14.082 1.00 98.00 80 PRO A O 1
ATOM 652 N N . VAL A 1 81 ? 1.741 -6.559 -13.443 1.00 98.12 81 VAL A N 1
ATOM 653 C CA . VAL A 1 81 ? 2.992 -5.791 -13.575 1.00 98.12 81 VAL A CA 1
ATOM 654 C C . VAL A 1 81 ? 3.421 -5.821 -15.038 1.00 98.12 81 VAL A C 1
ATOM 656 O O . VAL A 1 81 ? 3.623 -6.902 -15.591 1.00 98.12 81 VAL A O 1
ATOM 659 N N . LEU A 1 82 ? 3.549 -4.655 -15.672 1.00 98.00 82 LEU A N 1
ATOM 660 C CA . LEU A 1 82 ? 3.897 -4.538 -17.090 1.00 98.00 82 LEU A CA 1
ATOM 661 C C . LEU A 1 82 ? 5.042 -3.536 -17.264 1.00 98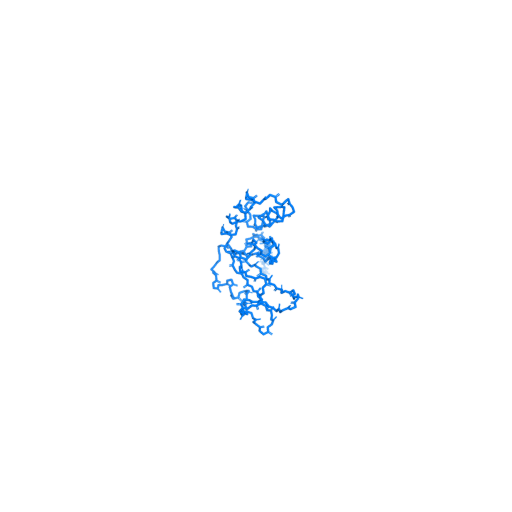.00 82 LEU A C 1
ATOM 663 O O . LEU A 1 82 ? 4.817 -2.337 -17.417 1.00 98.00 82 LEU A O 1
ATOM 667 N N . GLU A 1 83 ? 6.274 -4.046 -17.297 1.00 96.75 83 GLU A N 1
ATOM 668 C CA . GLU A 1 83 ? 7.500 -3.245 -17.442 1.00 96.75 83 GLU A CA 1
ATOM 669 C C . GLU A 1 83 ? 7.465 -2.339 -18.679 1.00 96.75 83 GLU A C 1
ATOM 671 O O . GLU A 1 83 ? 7.696 -1.138 -18.584 1.00 96.75 83 GLU A O 1
ATOM 676 N N . LYS A 1 84 ? 7.065 -2.881 -19.837 1.00 97.25 84 LYS A N 1
ATOM 677 C CA . LYS A 1 84 ? 6.973 -2.116 -21.096 1.00 97.25 84 LYS A CA 1
ATOM 678 C C . LYS A 1 84 ? 5.982 -0.946 -21.042 1.00 97.25 84 LYS A C 1
ATOM 680 O O . LYS A 1 84 ? 5.999 -0.107 -21.935 1.00 97.25 84 LYS A O 1
ATOM 685 N N . GLN A 1 85 ? 5.098 -0.925 -20.045 1.00 96.69 85 GLN A N 1
ATOM 686 C CA . GLN A 1 85 ? 4.085 0.110 -19.842 1.00 96.69 85 GLN A CA 1
ATOM 687 C C . GLN A 1 85 ? 4.354 0.944 -18.581 1.00 96.69 85 GLN A C 1
ATOM 689 O O . GLN A 1 85 ? 3.523 1.776 -18.236 1.00 96.69 85 GLN A O 1
ATOM 694 N N . ASN A 1 86 ? 5.487 0.734 -17.892 1.00 96.06 86 ASN A N 1
ATOM 695 C CA . ASN A 1 86 ? 5.786 1.350 -16.595 1.00 96.06 86 ASN A CA 1
ATOM 696 C C . ASN A 1 86 ? 4.649 1.167 -15.572 1.00 96.06 86 ASN A C 1
ATOM 698 O O . ASN A 1 86 ? 4.317 2.079 -14.819 1.00 96.06 86 ASN A O 1
ATOM 702 N N . GLN A 1 87 ? 4.036 -0.019 -15.566 1.00 97.50 87 GLN A N 1
ATOM 703 C CA . GLN A 1 87 ? 2.935 -0.353 -14.670 1.00 97.50 87 GLN A CA 1
ATOM 704 C C . GLN A 1 87 ? 3.438 -1.251 -13.538 1.00 97.50 87 GLN A C 1
ATOM 706 O O . GLN A 1 87 ? 3.673 -2.445 -13.739 1.00 97.50 87 GLN A 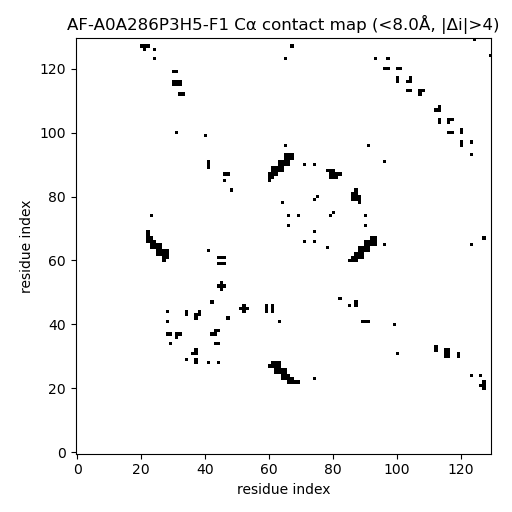O 1
ATOM 711 N N . ASP A 1 88 ? 3.584 -0.675 -12.347 1.00 98.44 88 ASP A N 1
ATOM 712 C CA . ASP A 1 88 ? 4.031 -1.368 -11.138 1.00 98.44 88 ASP A CA 1
ATOM 713 C C . ASP A 1 88 ? 2.884 -1.448 -10.127 1.00 98.44 88 ASP A C 1
ATOM 715 O O . ASP A 1 88 ? 2.532 -0.465 -9.468 1.00 98.44 88 ASP A O 1
ATOM 719 N N . TYR A 1 89 ? 2.299 -2.642 -10.027 1.00 98.62 89 TYR A N 1
ATOM 720 C CA . TYR A 1 89 ? 1.376 -2.994 -8.959 1.00 98.62 89 TYR A CA 1
ATOM 721 C C . TYR A 1 89 ? 2.075 -3.861 -7.922 1.00 98.62 89 TYR A C 1
ATOM 723 O O . TYR A 1 89 ? 2.675 -4.897 -8.233 1.00 98.62 89 TYR A O 1
ATOM 731 N N . ARG A 1 90 ? 1.918 -3.461 -6.665 1.00 98.56 90 ARG A N 1
ATOM 732 C CA . ARG A 1 90 ? 2.330 -4.219 -5.485 1.00 98.56 90 ARG A CA 1
ATOM 733 C C . ARG A 1 90 ? 1.101 -4.756 -4.799 1.00 98.56 90 ARG A C 1
ATOM 735 O O . ARG A 1 90 ? 0.072 -4.094 -4.789 1.00 98.56 90 ARG A O 1
ATOM 742 N N . TYR A 1 91 ? 1.192 -5.947 -4.238 1.00 98.50 91 TYR A N 1
ATOM 743 C CA . TYR A 1 91 ? 0.022 -6.640 -3.711 1.00 98.50 91 TYR A CA 1
ATOM 744 C C . TYR A 1 91 ? 0.188 -6.828 -2.220 1.00 98.50 91 TYR A C 1
ATOM 746 O O . TYR A 1 91 ? 1.200 -7.373 -1.782 1.00 98.50 91 TYR A O 1
ATOM 754 N N . LEU A 1 92 ? -0.818 -6.418 -1.458 1.00 98.25 92 LEU A N 1
ATOM 755 C CA . LEU A 1 92 ? -0.816 -6.568 -0.015 1.00 98.25 92 LEU A CA 1
ATOM 756 C C . LEU A 1 92 ? -2.172 -7.087 0.449 1.00 98.25 92 LEU A C 1
ATOM 758 O O . LEU A 1 92 ? -3.219 -6.559 0.085 1.00 98.25 92 LEU A O 1
ATOM 762 N N . GLU A 1 93 ? -2.162 -8.161 1.227 1.00 98.25 93 GLU A N 1
ATOM 763 C CA . GLU A 1 93 ? -3.397 -8.695 1.792 1.00 98.25 93 GLU A CA 1
ATOM 764 C C . GLU A 1 93 ? -3.918 -7.725 2.868 1.00 98.25 93 GLU A C 1
ATOM 766 O O . GLU A 1 93 ? -3.137 -7.125 3.612 1.00 98.25 93 GLU A O 1
ATOM 771 N N . LYS A 1 94 ? -5.239 -7.533 2.924 1.00 97.88 94 LYS A N 1
ATOM 772 C CA . LYS A 1 94 ? -5.896 -6.543 3.787 1.00 97.88 94 LYS A CA 1
ATOM 773 C C . LYS A 1 94 ? -5.506 -6.670 5.261 1.00 97.88 94 LYS A C 1
ATOM 775 O O . LYS A 1 94 ? -5.153 -5.659 5.864 1.00 97.88 94 LYS A O 1
ATOM 780 N N . TYR A 1 95 ? -5.576 -7.861 5.854 1.00 97.25 95 TYR A N 1
ATOM 781 C CA . TYR A 1 95 ? -5.211 -8.052 7.262 1.00 97.25 95 TYR A CA 1
ATOM 782 C C . TYR A 1 95 ? -3.737 -7.712 7.514 1.00 97.25 95 TYR A C 1
ATOM 784 O O . TYR A 1 95 ? -3.417 -7.035 8.491 1.00 97.25 95 TYR A O 1
ATOM 792 N N . THR A 1 96 ? -2.853 -8.095 6.593 1.00 98.50 96 THR A N 1
ATOM 793 C CA . THR A 1 96 ? -1.424 -7.747 6.657 1.00 98.50 96 THR A CA 1
ATOM 794 C C . THR A 1 96 ? -1.211 -6.229 6.602 1.00 98.50 96 THR A C 1
ATOM 796 O O . THR A 1 96 ? -0.458 -5.687 7.411 1.00 98.50 96 THR A O 1
ATOM 799 N N . ALA A 1 97 ? -1.918 -5.526 5.709 1.00 98.38 97 ALA A N 1
ATOM 800 C CA . ALA A 1 97 ? -1.862 -4.067 5.608 1.00 98.38 97 ALA A CA 1
ATOM 801 C C . ALA A 1 97 ? -2.332 -3.380 6.897 1.00 98.38 97 ALA A C 1
ATOM 803 O O . ALA A 1 97 ? -1.644 -2.505 7.418 1.00 98.38 97 ALA A O 1
ATOM 804 N N . LEU A 1 98 ? -3.492 -3.785 7.424 1.00 98.56 98 LEU A N 1
ATOM 805 C CA . LEU A 1 98 ? -4.067 -3.196 8.635 1.00 98.56 98 LEU A CA 1
ATOM 806 C C . LEU A 1 98 ? -3.170 -3.414 9.851 1.00 98.56 98 LEU A C 1
ATOM 808 O O . LEU A 1 98 ? -2.911 -2.462 10.584 1.00 98.56 98 LEU A O 1
ATOM 812 N N . LYS A 1 99 ? -2.651 -4.636 10.026 1.00 98.50 99 LYS A N 1
ATOM 813 C CA . LYS A 1 99 ? -1.731 -4.962 11.118 1.00 98.50 99 LYS A CA 1
ATOM 814 C C . LYS A 1 99 ? -0.491 -4.070 11.082 1.00 98.50 99 LYS A C 1
ATOM 816 O O . LYS A 1 99 ? -0.161 -3.455 12.091 1.00 98.50 99 LYS A O 1
ATOM 821 N N . TYR A 1 100 ? 0.149 -3.958 9.920 1.00 98.56 100 TYR A N 1
ATOM 822 C CA . TYR A 1 100 ? 1.341 -3.128 9.758 1.00 98.56 100 TYR A CA 1
ATOM 823 C C . TYR A 1 100 ? 1.065 -1.647 10.037 1.00 98.56 100 TYR A C 1
ATOM 825 O O . TYR A 1 100 ? 1.821 -0.994 10.756 1.00 98.56 100 TYR A O 1
ATOM 833 N N . LEU A 1 101 ? -0.039 -1.111 9.506 1.00 98.50 101 LEU A N 1
ATOM 834 C CA . LEU A 1 101 ? -0.425 0.279 9.747 1.00 98.50 101 LEU A CA 1
ATOM 835 C C . LEU A 1 101 ? -0.677 0.532 11.237 1.00 98.50 101 LEU A C 1
ATOM 837 O O . LEU A 1 101 ? -0.185 1.521 11.768 1.00 98.50 101 LEU A O 1
ATOM 841 N N . ASP A 1 102 ? -1.388 -0.361 11.929 1.00 98.44 102 ASP A N 1
ATOM 842 C CA . ASP A 1 102 ? -1.650 -0.225 13.365 1.00 98.44 102 ASP A CA 1
ATOM 843 C C . ASP A 1 102 ? -0.375 -0.325 14.220 1.00 98.44 102 ASP A C 1
ATOM 845 O O . ASP A 1 102 ? -0.275 0.363 15.238 1.00 98.44 102 ASP A O 1
ATOM 849 N N . GLU A 1 103 ? 0.605 -1.142 13.826 1.00 98.25 103 GLU A N 1
ATOM 850 C CA . GLU A 1 103 ? 1.929 -1.193 14.461 1.00 98.25 103 GLU A CA 1
ATOM 851 C C . GLU A 1 103 ? 2.677 0.136 14.267 1.00 98.25 103 GLU A C 1
ATOM 853 O O . GLU A 1 10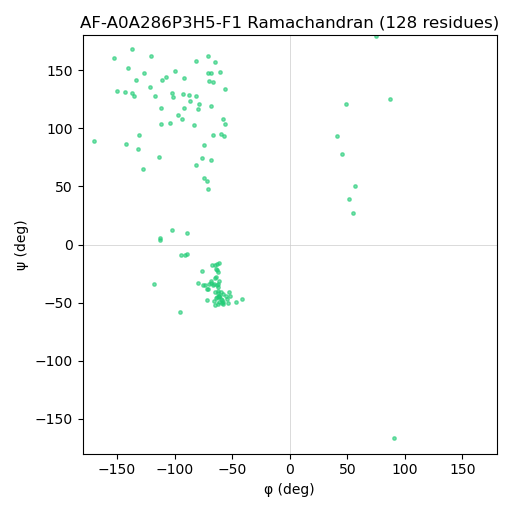3 ? 3.052 0.788 15.245 1.00 98.25 103 GLU A O 1
ATOM 858 N N . LYS A 1 104 ? 2.790 0.623 13.025 1.00 97.94 104 LYS A N 1
ATOM 859 C CA . LYS A 1 104 ? 3.522 1.866 12.727 1.00 97.94 104 LYS A CA 1
ATOM 860 C C . LYS A 1 104 ? 2.856 3.121 13.276 1.00 97.94 104 LYS A C 1
ATOM 862 O O . LYS A 1 104 ? 3.557 4.055 13.654 1.00 97.94 104 LYS A O 1
ATOM 867 N N . ILE A 1 105 ? 1.527 3.159 13.370 1.00 98.06 105 ILE A N 1
ATOM 868 C CA . ILE A 1 105 ? 0.797 4.267 14.007 1.00 98.06 105 ILE A CA 1
ATOM 869 C C . ILE A 1 105 ? 1.158 4.382 15.495 1.00 98.06 105 ILE A C 1
ATOM 871 O O . ILE A 1 105 ? 1.251 5.497 16.001 1.00 98.06 105 ILE A O 1
ATOM 875 N N . LYS A 1 106 ? 1.374 3.260 16.195 1.00 97.31 106 LYS A N 1
ATOM 876 C CA . LYS A 1 106 ? 1.756 3.260 17.620 1.00 97.31 106 LYS A CA 1
ATOM 877 C C . LYS A 1 106 ? 3.208 3.682 17.837 1.00 97.31 106 LYS A C 1
ATOM 879 O O . LYS A 1 106 ? 3.509 4.305 18.848 1.00 97.31 106 LYS A O 1
ATOM 884 N N . GLU A 1 107 ? 4.092 3.318 16.914 1.00 94.56 107 GLU A N 1
ATOM 885 C CA . GLU A 1 107 ? 5.529 3.608 16.994 1.00 94.56 107 GLU A CA 1
ATOM 886 C C . GLU A 1 107 ? 5.872 5.047 16.579 1.00 94.56 107 GLU A C 1
ATOM 888 O O . GLU A 1 107 ? 6.831 5.631 17.085 1.00 94.56 107 GLU A O 1
ATOM 893 N N . ASN A 1 108 ? 5.124 5.621 15.633 1.00 84.00 108 ASN A N 1
ATOM 894 C CA . ASN A 1 108 ? 5.512 6.866 14.983 1.00 84.00 108 ASN A CA 1
ATOM 895 C C . ASN A 1 108 ? 5.053 8.111 15.753 1.00 84.00 108 ASN A C 1
ATOM 897 O O . ASN A 1 108 ? 3.863 8.339 15.975 1.00 84.00 108 ASN A O 1
ATOM 901 N N . THR A 1 109 ? 6.014 8.967 16.092 1.00 87.00 109 THR A N 1
ATOM 902 C CA . THR A 1 109 ? 5.796 10.225 16.817 1.00 87.00 109 THR A CA 1
ATOM 903 C C . THR A 1 109 ? 5.635 11.440 15.898 1.00 87.00 109 THR A C 1
ATOM 905 O O . THR A 1 109 ? 5.265 12.517 16.364 1.00 87.00 109 THR A O 1
ATOM 908 N N . ILE A 1 110 ? 5.887 11.301 14.590 1.00 95.88 110 ILE A N 1
ATOM 909 C CA . ILE A 1 110 ? 5.767 12.396 13.621 1.00 95.88 110 ILE A CA 1
ATOM 910 C C . ILE A 1 110 ? 4.308 12.528 13.182 1.00 95.88 11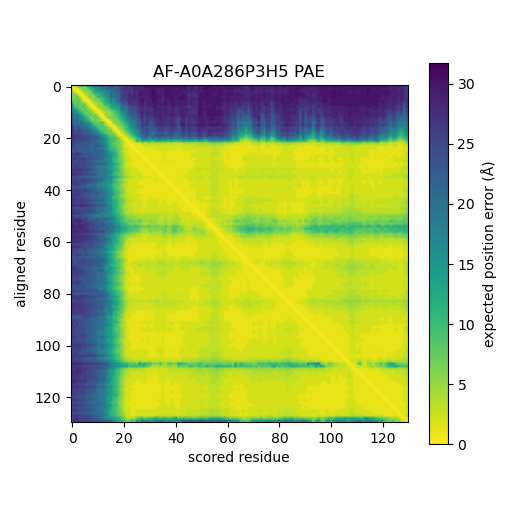0 ILE A C 1
ATOM 912 O O . ILE A 1 110 ? 3.841 11.799 12.306 1.00 95.88 110 ILE A O 1
ATOM 916 N N . GLU A 1 111 ? 3.616 13.534 13.718 1.00 96.06 111 GLU A N 1
ATOM 917 C CA . GLU A 1 111 ? 2.176 13.762 13.530 1.00 96.06 111 GLU A CA 1
ATOM 918 C C . GLU A 1 111 ? 1.708 13.644 12.069 1.00 96.06 111 GLU A C 1
ATOM 920 O O . GLU A 1 111 ? 0.766 12.915 11.764 1.00 96.06 111 GLU A O 1
ATOM 925 N N . LYS A 1 112 ? 2.384 14.320 11.130 1.00 96.69 112 LYS A N 1
ATOM 926 C CA . LYS A 1 112 ? 2.009 14.288 9.706 1.00 96.69 112 LYS A CA 1
ATOM 927 C C . LYS A 1 112 ? 2.045 12.871 9.124 1.00 96.69 112 LYS A C 1
ATOM 929 O O . LYS A 1 112 ? 1.181 12.512 8.319 1.00 96.69 112 LYS A O 1
ATOM 934 N N . VAL A 1 113 ? 3.052 12.085 9.498 1.00 96.31 113 VAL A N 1
ATOM 935 C CA . VAL A 1 113 ? 3.196 10.710 9.015 1.00 96.31 113 VAL A CA 1
ATOM 936 C C . VAL A 1 113 ? 2.135 9.836 9.667 1.00 96.31 113 VAL A C 1
ATOM 938 O O . VAL A 1 113 ? 1.395 9.170 8.951 1.00 96.31 113 VAL A O 1
ATOM 941 N N . THR A 1 114 ? 1.971 9.924 10.986 1.00 97.19 114 THR A N 1
ATOM 942 C CA . THR A 1 114 ? 0.939 9.194 11.733 1.00 97.19 114 THR A CA 1
ATOM 943 C C . THR A 1 114 ? -0.462 9.464 11.176 1.00 97.19 114 THR A C 1
ATOM 945 O O . THR A 1 114 ? -1.208 8.525 10.909 1.00 97.19 114 THR A O 1
ATOM 948 N N . ASN A 1 115 ? -0.794 10.720 10.867 1.00 98.25 115 ASN A N 1
ATOM 949 C CA . ASN A 1 115 ? -2.061 11.094 10.232 1.00 98.25 115 ASN A CA 1
ATOM 950 C C . ASN A 1 115 ? -2.234 10.490 8.831 1.00 98.25 115 ASN A C 1
ATOM 952 O O . ASN A 1 115 ? -3.352 10.153 8.443 1.00 98.25 115 ASN A O 1
ATOM 956 N N . THR A 1 116 ? -1.151 10.355 8.062 1.00 98.25 116 THR A N 1
ATOM 957 C CA . THR A 1 116 ? -1.187 9.685 6.751 1.00 98.25 116 THR A CA 1
ATOM 958 C C . THR A 1 116 ? -1.510 8.202 6.928 1.00 98.25 116 THR A C 1
ATOM 960 O O . THR A 1 116 ? -2.445 7.707 6.306 1.00 98.25 116 THR A O 1
ATOM 963 N N . LEU A 1 117 ? -0.819 7.521 7.846 1.00 98.44 117 LEU A N 1
ATOM 964 C CA . LEU A 1 117 ? -1.043 6.101 8.128 1.00 98.44 117 LEU A CA 1
ATOM 965 C C . LEU A 1 117 ? -2.463 5.832 8.656 1.00 98.44 117 LEU A C 1
ATOM 967 O O . LEU A 1 117 ? -3.112 4.887 8.207 1.00 98.44 117 LEU A O 1
ATOM 971 N N . ILE A 1 118 ? -2.976 6.687 9.552 1.00 98.50 118 ILE A N 1
ATOM 972 C CA . ILE A 1 118 ? -4.358 6.619 10.058 1.00 98.50 118 ILE A CA 1
ATOM 973 C C . ILE A 1 118 ? -5.357 6.731 8.904 1.00 98.50 118 ILE A C 1
ATOM 975 O O . ILE A 1 118 ? -6.222 5.870 8.764 1.00 98.50 118 ILE A O 1
ATOM 979 N N . LYS A 1 119 ? -5.208 7.740 8.035 1.00 98.56 119 LYS A N 1
ATOM 980 C CA . LYS A 1 119 ? -6.093 7.924 6.873 1.00 98.56 119 LYS A CA 1
ATOM 981 C C . LYS A 1 119 ? -6.088 6.706 5.957 1.00 98.56 119 LYS A C 1
ATOM 983 O O . LYS A 1 119 ? -7.147 6.280 5.505 1.00 98.56 119 LYS A O 1
ATOM 988 N N . THR A 1 120 ? -4.916 6.136 5.699 1.00 98.62 120 THR A N 1
ATOM 989 C CA . THR A 1 120 ? -4.781 4.941 4.863 1.00 98.62 120 THR A CA 1
ATOM 990 C C . THR A 1 120 ? -5.471 3.738 5.491 1.00 98.62 120 THR A C 1
ATOM 992 O O . THR A 1 120 ? -6.253 3.064 4.821 1.00 98.62 120 THR A O 1
ATOM 995 N N . ARG A 1 121 ? -5.264 3.500 6.791 1.00 98.50 121 ARG A N 1
ATOM 996 C CA . ARG A 1 121 ? -5.943 2.433 7.534 1.00 98.50 121 ARG A CA 1
ATOM 997 C C . ARG A 1 121 ? -7.461 2.597 7.492 1.00 98.50 121 ARG A C 1
ATOM 999 O O . ARG A 1 121 ? -8.171 1.642 7.190 1.00 98.50 121 ARG A O 1
ATOM 1006 N N . ASP A 1 122 ? -7.959 3.796 7.767 1.00 98.25 122 ASP A N 1
ATOM 1007 C CA . ASP A 1 122 ? -9.397 4.066 7.828 1.00 98.25 122 ASP A CA 1
ATOM 1008 C C . ASP A 1 122 ? -10.042 3.960 6.431 1.00 98.25 122 ASP A C 1
ATOM 1010 O O . ASP A 1 122 ? -11.164 3.469 6.282 1.00 98.25 122 ASP A O 1
ATOM 1014 N N . LYS A 1 123 ? -9.302 4.316 5.372 1.00 98.12 123 LYS A N 1
ATOM 1015 C CA . LYS A 1 123 ? -9.707 4.079 3.980 1.00 98.12 123 LYS A CA 1
ATOM 1016 C C . LYS A 1 123 ? -9.794 2.585 3.649 1.00 98.12 123 LYS A C 1
ATOM 1018 O O . LYS A 1 123 ? -10.741 2.169 2.986 1.00 98.12 123 LYS A O 1
ATOM 1023 N N . ILE A 1 124 ? -8.848 1.771 4.124 1.00 97.38 124 ILE A N 1
ATOM 1024 C CA . ILE A 1 124 ? -8.903 0.309 3.965 1.00 97.38 124 ILE A CA 1
ATOM 1025 C C . ILE A 1 124 ? -10.142 -0.245 4.682 1.00 97.38 124 ILE A C 1
ATOM 1027 O O . ILE A 1 124 ? -10.940 -0.935 4.052 1.00 97.38 124 ILE A O 1
ATOM 1031 N N . LYS A 1 125 ? -10.351 0.104 5.958 1.00 96.38 125 LYS A N 1
ATOM 1032 C CA . LYS A 1 125 ? -11.504 -0.366 6.750 1.00 96.38 125 LYS A CA 1
ATOM 1033 C C . LYS A 1 125 ? -12.843 -0.006 6.108 1.00 96.38 125 LYS A C 1
ATOM 1035 O O . LYS A 1 125 ? -13.653 -0.889 5.836 1.00 96.38 125 LYS A O 1
ATOM 1040 N N . SER A 1 126 ? -13.023 1.265 5.747 1.00 95.12 126 SER A N 1
ATOM 1041 C CA . SER A 1 126 ? -14.257 1.733 5.099 1.00 95.12 126 SER A CA 1
ATOM 1042 C C . SER A 1 126 ? -14.518 1.073 3.742 1.00 95.12 126 SER A C 1
ATOM 1044 O O . SER A 1 126 ? -15.670 0.807 3.414 1.00 95.12 126 SER A O 1
ATOM 1046 N N . THR A 1 127 ? -13.475 0.747 2.968 1.00 94.88 127 THR A N 1
ATOM 1047 C CA . THR A 1 127 ? -13.638 0.054 1.675 1.00 94.88 127 THR A CA 1
ATOM 1048 C C . THR A 1 127 ? -14.097 -1.396 1.846 1.00 94.88 127 THR A C 1
ATOM 1050 O O . THR A 1 127 ? -14.855 -1.905 1.022 1.00 94.88 127 THR A O 1
ATOM 1053 N N . PHE A 1 128 ? -13.663 -2.068 2.916 1.00 93.50 128 PHE A N 1
ATOM 1054 C CA . PHE A 1 128 ? -13.966 -3.480 3.167 1.00 93.50 128 PHE A CA 1
ATOM 1055 C C . PHE A 1 128 ? -15.076 -3.707 4.214 1.00 93.50 128 PHE A C 1
ATOM 1057 O O . PHE A 1 128 ? -15.291 -4.855 4.607 1.00 93.50 128 PHE A O 1
ATOM 1064 N N . ASN A 1 129 ? -15.817 -2.652 4.586 1.00 85.19 129 ASN A N 1
ATOM 1065 C CA . ASN A 1 129 ? -16.913 -2.639 5.568 1.00 85.19 129 ASN A CA 1
ATOM 1066 C C . ASN A 1 129 ? -16.510 -3.154 6.966 1.00 85.19 129 ASN A C 1
ATOM 1068 O O . ASN A 1 129 ? -17.186 -4.019 7.527 1.00 85.19 129 ASN A O 1
ATOM 1072 N N . GLU A 1 130 ? -15.411 -2.621 7.508 1.00 63.38 130 GLU A N 1
ATOM 1073 C CA . GLU A 1 130 ? -14.932 -2.860 8.884 1.00 63.38 130 GLU A CA 1
ATOM 1074 C C . GLU A 1 130 ? -14.989 -1.615 9.771 1.00 63.38 130 GLU A C 1
ATOM 1076 O O . GLU A 1 130 ? -14.802 -0.493 9.241 1.00 63.38 130 GLU A O 1
#

Foldseek 3Di:
DDDDDDDDDDDDPPPPPPPLQDQKDKDFLCLQPDQVRSCVAQNGQDAPPDPDDDPDDDHQRAIEIEGHPDDVVVVCVVQPDDVVVSRHYTYDYLVRLLVSLVVCLVVDPPVVRNVSSVVSNVVSCVSNVD

Solvent-accessible surface area (backbone atoms only — not comparable to full-atom values): 8073 Å² total; per-residue (Å²): 136,84,86,82,92,78,89,86,85,77,88,77,81,81,72,74,76,78,74,73,78,52,43,62,47,83,43,54,54,65,47,53,33,58,62,90,56,24,30,80,80,73,44,65,87,37,60,87,91,51,96,66,67,69,97,55,100,66,88,61,74,43,34,33,36,35,33,44,101,62,60,66,72,59,49,43,69,77,49,52,71,34,75,98,71,66,36,39,54,41,83,40,50,43,70,61,50,46,52,50,40,58,52,50,46,74,71,46,83,53,62,75,51,31,53,40,31,50,51,41,44,51,51,52,29,60,51,65,78,98

pLDDT: mean 88.99, std 16.89, range [39.75, 98.75]

Secondary structure (DSSP, 8-state):
-----------------------EEEEEGGGG-SHHHHHHHH--SS-TT-SS--SS-----EEEEEE-SS-HHHHHH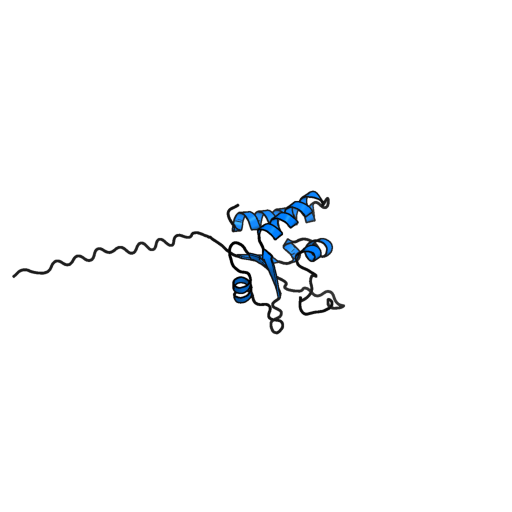HS--BGGGTBEEEEEEHHHHHHHHHHHHHH---HHHHHHHHHHHHHHHHHTT-

Sequence (130 aa):
MFRSLILSIAILIYSCSNSNNQNTLVLSYSDFGPQVIASEIIGMEWWQWQSHGESRPTKYDIKVVIYNKIDIANVKKLYPVLEKQNQDYRYLEKYTALKYLDEKIKENTIEKVTNTLIKTRDKIKSTFNE

Mean predicted aligned error: 8.28 Å